Protein AF-A0AAV6B6G3-F1 (afdb_monomer_lite)

Radius of gyration: 18.02 Å; chains: 1; bounding box: 59×43×43 Å

Sequence (149 aa):
QPLDTRGNRGFAPTPPRLLMELLADKDEHLRWWAVQLLGEDKFFLPQVLQRFAAMAREEQSSFVRLSIASVLQRVPVNARLTIAQGLVARAEDANDPNLPLMIWYAIEPAVPEQRTQALQLASQCKIPLVREFIARRLANARAPSQTVQ

Foldseek 3Di:
DDDPPPDPPDDDQDDLVVLLVQCPDPDLVSVLVSLQSQLPDLDHDPVNLVSLLVCLQVPPDPSSVLSSLQSLLSHDLVSSLSSLLRNQLDLVCQPPPRSLVSNQSSNLVNLLVPVVSLVVSLVNGNRVSSSVSSVVSSVPNPDPPPPDD

Secondary structure (DSSP, 8-state):
-----------PPPPHHHHHHHTT-SSHHHHHHHHHHHTTSS---HHHHHHHHHHHHH---HHHHHHHHHHHTTS-HHHHHHHHHHHHT-GGGGG-SSHHHHHHHHHTTHHHHTHHHHHHHHHH---HHHHHHHHHHHHHSPPPP----

pLDDT: mean 89.39, std 17.08, range [37.47, 98.69]

Structure (mmCIF, N/CA/C/O backbone):
data_AF-A0AAV6B6G3-F1
#
_entry.id   AF-A0AAV6B6G3-F1
#
loop_
_atom_site.group_PDB
_atom_site.id
_atom_site.type_symbol
_atom_site.label_atom_id
_atom_site.label_alt_id
_atom_site.label_comp_id
_atom_site.label_asym_id
_atom_site.label_entity_id
_atom_site.label_seq_id
_atom_site.pdbx_PDB_ins_code
_atom_site.Cartn_x
_atom_site.Cartn_y
_atom_site.Cartn_z
_atom_site.occupancy
_atom_site.B_iso_or_equiv
_atom_site.auth_seq_id
_atom_site.auth_comp_id
_atom_site.auth_asym_id
_atom_site.auth_atom_id
_atom_site.pdbx_PDB_model_num
ATOM 1 N N . GLN A 1 1 ? 42.666 4.469 16.560 1.00 42.25 1 GLN A N 1
ATOM 2 C CA . GLN A 1 1 ? 41.933 4.853 15.335 1.00 42.25 1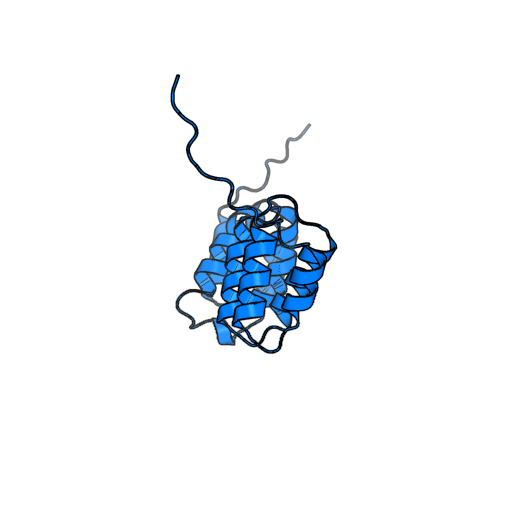 GLN A CA 1
ATOM 3 C C . GLN A 1 1 ? 41.313 3.592 14.760 1.00 42.25 1 GLN A C 1
ATOM 5 O O . GLN A 1 1 ? 42.079 2.688 14.449 1.00 42.25 1 GLN A O 1
ATOM 10 N N . PRO A 1 2 ? 39.981 3.454 14.686 1.00 45.88 2 PRO A N 1
ATOM 11 C CA . PRO A 1 2 ? 39.388 2.338 13.971 1.00 45.88 2 PRO A CA 1
ATOM 12 C C . PRO A 1 2 ? 39.392 2.640 12.471 1.00 45.88 2 PRO A C 1
ATOM 14 O O . PRO A 1 2 ? 39.073 3.746 12.041 1.00 45.88 2 PRO A O 1
ATOM 17 N N . LEU A 1 3 ? 39.807 1.637 11.709 1.00 40.12 3 LEU A N 1
ATOM 18 C CA . LEU A 1 3 ? 39.861 1.612 10.257 1.00 40.12 3 LEU A CA 1
ATOM 19 C C . LEU A 1 3 ? 38.433 1.600 9.691 1.00 40.12 3 LEU A C 1
ATOM 21 O O . LEU A 1 3 ? 37.683 0.655 9.934 1.00 40.12 3 LEU A O 1
ATOM 25 N N . ASP A 1 4 ? 38.072 2.633 8.930 1.00 46.66 4 ASP A N 1
ATOM 26 C CA . ASP A 1 4 ? 36.931 2.586 8.017 1.00 46.66 4 ASP A CA 1
ATOM 27 C C . ASP A 1 4 ? 37.331 1.760 6.786 1.00 46.66 4 ASP A C 1
ATOM 29 O O . ASP A 1 4 ? 38.035 2.221 5.889 1.00 46.66 4 ASP A O 1
ATOM 33 N N . THR A 1 5 ? 36.949 0.485 6.801 1.00 53.53 5 THR A N 1
ATOM 34 C CA . THR A 1 5 ? 37.155 -0.477 5.711 1.00 53.53 5 THR A CA 1
ATOM 35 C C . THR A 1 5 ? 35.830 -0.996 5.168 1.00 53.53 5 THR A C 1
ATOM 37 O O . THR A 1 5 ? 35.689 -2.182 4.867 1.00 53.53 5 THR A O 1
ATOM 40 N N . ARG A 1 6 ? 34.842 -0.120 4.959 1.00 44.41 6 ARG A N 1
ATOM 41 C CA . ARG A 1 6 ? 33.770 -0.438 4.006 1.00 44.41 6 ARG A CA 1
ATOM 42 C C . ARG A 1 6 ? 34.011 0.309 2.714 1.00 44.41 6 ARG A C 1
ATOM 44 O O . ARG A 1 6 ? 33.526 1.410 2.497 1.00 44.41 6 ARG A O 1
ATOM 51 N N . GLY A 1 7 ? 34.784 -0.356 1.856 1.00 39.97 7 GLY A N 1
ATOM 52 C CA . GLY A 1 7 ? 35.016 0.030 0.476 1.00 39.97 7 GLY A CA 1
ATOM 53 C C . GLY A 1 7 ? 33.721 0.471 -0.193 1.00 39.97 7 GLY A C 1
ATOM 54 O O . GLY A 1 7 ? 32.834 -0.338 -0.473 1.00 39.97 7 GLY A O 1
ATOM 55 N N . ASN A 1 8 ? 33.656 1.771 -0.452 1.00 45.84 8 ASN A N 1
ATOM 56 C CA . ASN A 1 8 ? 32.735 2.399 -1.372 1.00 45.84 8 ASN A CA 1
ATOM 57 C C . ASN A 1 8 ? 33.011 1.829 -2.773 1.00 45.84 8 ASN A C 1
ATOM 59 O O . ASN A 1 8 ? 33.793 2.378 -3.548 1.00 45.84 8 ASN A O 1
ATOM 63 N N . ARG A 1 9 ? 32.442 0.657 -3.078 1.00 48.41 9 ARG A N 1
ATOM 64 C CA . ARG A 1 9 ? 32.361 0.164 -4.453 1.00 48.41 9 ARG A CA 1
ATOM 65 C C . ARG A 1 9 ? 31.408 1.109 -5.170 1.00 48.41 9 ARG A C 1
ATOM 67 O O . ARG A 1 9 ? 30.217 1.089 -4.883 1.00 48.41 9 ARG A O 1
ATOM 74 N N . GLY A 1 10 ? 31.970 1.957 -6.030 1.00 42.25 10 GLY A N 1
ATOM 75 C CA . GLY A 1 10 ? 31.299 3.047 -6.734 1.00 42.25 10 GLY A CA 1
ATOM 76 C C . GLY A 1 10 ? 30.108 2.606 -7.578 1.00 42.25 10 GLY A C 1
ATOM 77 O O . GLY A 1 10 ? 30.206 2.493 -8.796 1.00 42.25 10 GLY A O 1
ATOM 78 N N . PHE A 1 11 ? 28.967 2.410 -6.929 1.00 56.19 11 PHE A N 1
ATOM 79 C CA . PHE A 1 11 ? 27.671 2.431 -7.573 1.00 56.19 11 PHE A CA 1
ATOM 80 C C . PHE A 1 11 ? 27.134 3.851 -7.424 1.00 56.19 11 PHE A C 1
ATOM 82 O O . PHE A 1 11 ? 26.805 4.288 -6.321 1.00 56.19 11 PHE A O 1
ATOM 89 N N . ALA A 1 12 ? 27.111 4.606 -8.522 1.00 62.41 12 ALA A N 1
ATOM 90 C CA . ALA A 1 12 ? 26.390 5.870 -8.529 1.00 62.41 12 ALA A CA 1
ATOM 91 C C . ALA A 1 12 ? 24.921 5.587 -8.161 1.00 62.41 12 ALA A C 1
ATOM 93 O O . ALA A 1 12 ? 24.372 4.594 -8.650 1.00 62.41 12 ALA A O 1
ATOM 94 N N . PRO A 1 13 ? 24.278 6.415 -7.316 1.00 71.62 13 PRO A N 1
ATOM 95 C CA . PRO A 1 13 ? 22.868 6.229 -6.999 1.00 71.62 13 PRO A CA 1
ATOM 96 C C . PRO A 1 13 ? 22.062 6.186 -8.299 1.00 71.62 13 PRO A C 1
ATOM 98 O O . PRO A 1 13 ? 22.281 7.000 -9.202 1.00 71.62 13 PRO A O 1
ATOM 101 N N . THR A 1 14 ? 21.157 5.212 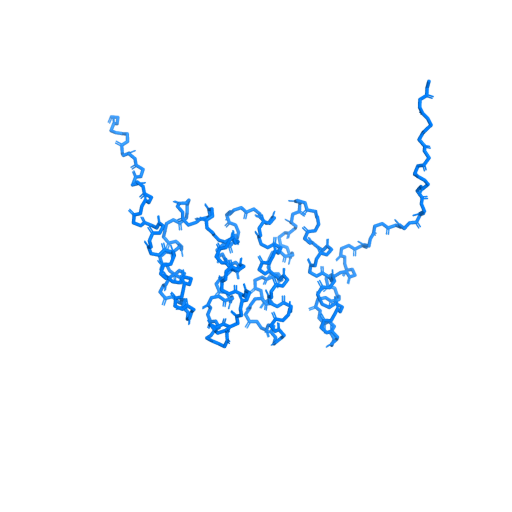-8.420 1.00 77.00 14 THR A N 1
ATOM 102 C CA . THR A 1 14 ? 20.336 5.071 -9.624 1.00 77.00 14 THR A CA 1
ATOM 103 C C . THR A 1 14 ? 19.529 6.354 -9.823 1.00 77.00 14 THR A C 1
ATOM 105 O O . THR A 1 14 ? 18.826 6.779 -8.904 1.00 77.00 14 THR A O 1
ATOM 108 N N . PRO A 1 15 ? 19.622 7.014 -10.990 1.00 83.56 15 PRO A N 1
ATOM 109 C CA . PRO A 1 15 ? 18.988 8.308 -11.167 1.00 83.56 15 PRO A CA 1
ATOM 110 C C . PRO A 1 15 ? 17.458 8.150 -11.108 1.00 83.56 15 PRO A C 1
ATOM 112 O O . PRO A 1 15 ? 16.924 7.270 -11.791 1.00 83.56 15 PRO A O 1
ATOM 115 N N . PRO A 1 16 ? 16.726 9.021 -10.383 1.00 84.19 16 PRO A N 1
ATOM 116 C CA . PRO A 1 16 ? 15.277 8.888 -10.206 1.00 84.19 16 PRO A CA 1
ATOM 117 C C . PRO A 1 16 ? 14.484 8.784 -11.515 1.00 84.19 16 PRO A C 1
ATOM 119 O O . PRO A 1 16 ? 13.465 8.103 -11.561 1.00 84.19 16 PRO A O 1
ATOM 122 N N . ARG A 1 17 ? 14.968 9.408 -12.601 1.00 90.25 17 ARG A N 1
ATOM 123 C CA . ARG A 1 17 ? 14.351 9.310 -13.937 1.00 90.25 17 ARG A CA 1
ATOM 124 C C . ARG A 1 17 ? 14.285 7.870 -14.459 1.00 90.25 17 ARG A C 1
ATOM 126 O O . ARG A 1 17 ? 13.248 7.462 -14.958 1.00 90.25 17 ARG A O 1
ATOM 133 N N . LEU A 1 18 ? 15.359 7.095 -14.277 1.00 92.81 18 LEU A N 1
ATOM 134 C CA . LEU A 1 18 ? 15.434 5.717 -14.759 1.00 92.81 18 LEU A CA 1
ATOM 135 C C . LEU A 1 18 ? 14.480 4.829 -13.961 1.00 92.81 18 LEU A C 1
ATOM 137 O O . LEU A 1 18 ? 13.775 4.008 -14.529 1.00 92.81 18 LEU A O 1
ATOM 141 N N . LEU A 1 19 ? 14.410 5.029 -12.643 1.00 94.38 19 LEU A N 1
ATOM 142 C CA . LEU A 1 19 ? 13.459 4.299 -11.807 1.00 94.38 19 LEU A CA 1
ATOM 143 C C . LEU A 1 19 ? 12.013 4.604 -12.216 1.00 94.38 19 LEU A C 1
ATOM 145 O O . LEU A 1 19 ? 11.203 3.691 -12.308 1.00 94.38 19 LEU A O 1
ATOM 149 N N . MET A 1 20 ? 11.697 5.866 -12.524 1.00 95.19 20 MET A N 1
ATOM 150 C CA . MET A 1 20 ? 10.369 6.249 -13.014 1.00 95.19 20 MET A CA 1
ATOM 151 C C . MET A 1 20 ? 10.017 5.589 -14.356 1.00 95.19 20 MET A C 1
ATOM 153 O O . MET A 1 20 ? 8.866 5.199 -14.539 1.00 95.19 20 MET A O 1
ATOM 157 N N . GLU A 1 21 ? 10.982 5.427 -15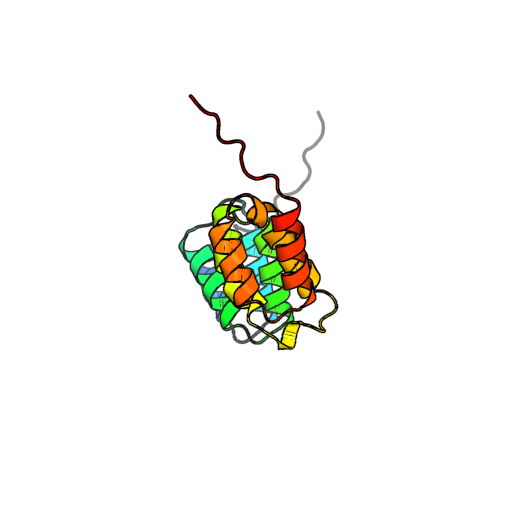.265 1.00 95.69 21 GLU A N 1
ATOM 158 C CA . GLU A 1 21 ? 10.803 4.674 -16.517 1.00 95.69 21 GLU A CA 1
ATOM 159 C C . GLU A 1 21 ? 10.550 3.181 -16.242 1.00 95.69 21 GLU A C 1
ATOM 161 O O . GLU A 1 21 ? 9.612 2.598 -16.788 1.00 95.69 21 GLU A O 1
ATOM 166 N N . LEU A 1 22 ? 11.315 2.579 -15.324 1.00 97.06 22 LEU A N 1
ATOM 167 C CA . LEU A 1 22 ? 11.179 1.167 -14.947 1.00 97.06 22 LEU A CA 1
ATOM 168 C C . LEU A 1 22 ? 9.831 0.835 -14.291 1.00 97.06 22 LEU A C 1
ATOM 170 O O . LEU A 1 22 ? 9.394 -0.309 -14.362 1.00 97.06 22 LEU A O 1
ATOM 174 N N . LEU A 1 23 ? 9.116 1.812 -13.718 1.00 96.88 23 LEU A N 1
ATOM 175 C CA . LEU A 1 23 ? 7.742 1.618 -13.224 1.00 96.88 23 LEU A CA 1
ATOM 176 C C . LEU A 1 23 ? 6.722 1.304 -14.335 1.00 96.88 23 LEU A C 1
ATOM 178 O O . LEU A 1 23 ? 5.555 1.051 -14.028 1.00 96.88 23 LEU A O 1
ATOM 182 N N . ALA A 1 24 ? 7.105 1.381 -15.609 1.00 96.25 24 ALA A N 1
ATOM 183 C CA . ALA A 1 24 ? 6.279 1.007 -16.755 1.00 96.25 24 ALA A CA 1
ATOM 184 C C . ALA A 1 24 ? 6.835 -0.205 -17.524 1.00 96.25 24 ALA A C 1
ATOM 186 O O . ALA A 1 24 ? 6.314 -0.534 -18.589 1.00 96.25 24 ALA A O 1
ATOM 187 N N . ASP A 1 25 ? 7.877 -0.867 -17.007 1.00 98.00 25 ASP A N 1
ATOM 188 C CA . ASP A 1 25 ? 8.458 -2.035 -17.666 1.00 98.00 25 ASP A CA 1
ATOM 189 C C . ASP A 1 25 ? 7.451 -3.193 -17.736 1.00 98.00 25 ASP A C 1
ATOM 191 O O . ASP A 1 25 ? 6.562 -3.316 -16.891 1.00 98.00 25 ASP A O 1
ATOM 195 N N . LYS A 1 26 ? 7.592 -4.066 -18.735 1.00 97.31 26 LYS A N 1
ATOM 196 C CA . LYS A 1 26 ? 6.788 -5.288 -18.867 1.00 97.31 26 LYS A CA 1
ATOM 197 C C . LYS A 1 26 ? 7.079 -6.289 -17.745 1.00 97.31 26 LYS A C 1
ATOM 199 O O . LYS A 1 26 ? 6.169 -6.999 -17.318 1.00 97.31 26 LYS A O 1
ATOM 204 N N . ASP A 1 27 ? 8.314 -6.325 -17.254 1.00 97.94 27 ASP A N 1
ATOM 205 C CA . ASP A 1 27 ? 8.753 -7.222 -16.193 1.00 97.94 27 ASP A CA 1
ATOM 206 C C . ASP A 1 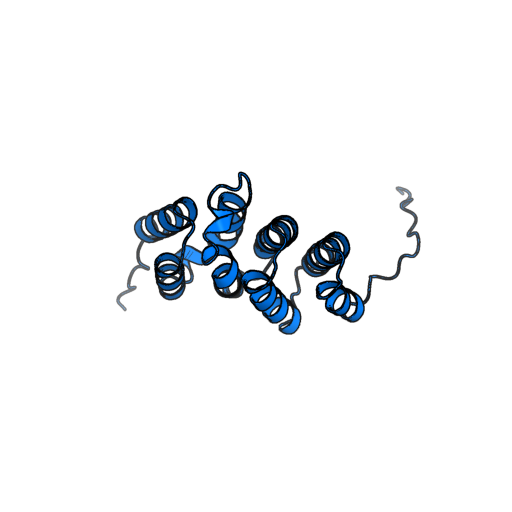27 ? 8.321 -6.682 -14.823 1.00 97.94 27 ASP A C 1
ATOM 208 O O . ASP A 1 27 ? 8.686 -5.579 -14.404 1.00 97.94 27 ASP A O 1
ATOM 212 N N . GLU A 1 28 ? 7.524 -7.472 -14.105 1.00 98.25 28 GLU A N 1
ATOM 213 C CA . GLU A 1 28 ? 7.043 -7.110 -12.774 1.00 98.25 28 GLU A CA 1
ATOM 214 C C . GLU A 1 28 ? 8.168 -6.980 -11.741 1.00 98.25 28 GLU A C 1
ATOM 216 O O . GLU A 1 28 ? 8.044 -6.183 -10.813 1.00 98.25 28 GLU A O 1
ATOM 221 N N . HIS A 1 29 ? 9.289 -7.687 -11.908 1.00 98.00 29 HIS A N 1
ATOM 222 C CA . HIS A 1 29 ? 10.435 -7.583 -11.010 1.00 98.00 29 HIS A CA 1
ATOM 223 C C . HIS A 1 29 ? 11.166 -6.251 -11.180 1.00 98.00 29 HIS A C 1
ATOM 225 O O . HIS A 1 29 ? 11.617 -5.672 -10.189 1.00 98.00 29 HIS A O 1
ATOM 231 N N . LEU A 1 30 ? 11.243 -5.729 -12.409 1.00 97.62 30 LEU A N 1
ATOM 232 C CA . LEU A 1 30 ? 11.802 -4.401 -12.668 1.00 97.62 30 LEU A CA 1
ATOM 233 C C . LEU A 1 30 ? 10.909 -3.309 -12.076 1.00 97.62 30 LEU A C 1
ATOM 235 O O . LEU A 1 30 ? 11.414 -2.420 -11.384 1.00 97.62 30 LEU A O 1
ATOM 239 N N . ARG A 1 31 ? 9.583 -3.427 -12.241 1.00 98.12 31 ARG A N 1
ATOM 240 C CA . ARG A 1 31 ? 8.625 -2.530 -11.573 1.00 98.12 31 ARG A CA 1
ATOM 241 C C . ARG A 1 31 ? 8.746 -2.618 -10.051 1.00 98.12 31 ARG A C 1
ATOM 243 O O . ARG A 1 31 ? 8.784 -1.589 -9.380 1.00 98.12 31 ARG A O 1
ATOM 250 N N . TRP A 1 32 ? 8.858 -3.825 -9.498 1.00 98.00 32 TRP A N 1
ATOM 251 C CA . TRP A 1 32 ? 9.021 -4.051 -8.062 1.00 98.00 32 TRP A CA 1
ATOM 252 C C . TRP A 1 32 ? 10.284 -3.383 -7.508 1.00 98.00 32 TRP A C 1
ATOM 254 O O . TRP A 1 32 ? 10.201 -2.661 -6.513 1.00 98.00 32 TRP A O 1
ATOM 264 N N . TRP A 1 33 ? 11.434 -3.570 -8.165 1.00 96.69 33 TRP A N 1
ATOM 265 C CA . TRP A 1 33 ? 12.694 -2.943 -7.758 1.00 96.69 33 TRP A CA 1
ATOM 266 C C . TRP A 1 33 ? 12.622 -1.425 -7.849 1.00 96.69 33 TRP A C 1
ATOM 268 O O . TRP A 1 33 ? 13.064 -0.738 -6.931 1.00 96.69 33 TRP A O 1
ATOM 278 N N . ALA A 1 34 ? 12.014 -0.897 -8.912 1.00 96.62 34 ALA A N 1
ATOM 279 C CA . ALA A 1 34 ? 11.808 0.534 -9.056 1.00 96.62 34 ALA A CA 1
ATOM 280 C C . ALA A 1 34 ? 10.953 1.109 -7.917 1.00 96.62 34 ALA A C 1
ATOM 282 O O . ALA A 1 34 ? 11.324 2.133 -7.346 1.00 96.62 34 ALA A O 1
ATOM 283 N N . VAL A 1 35 ? 9.864 0.430 -7.527 1.00 97.00 35 VAL A N 1
ATOM 284 C CA . VAL A 1 35 ? 9.045 0.821 -6.365 1.00 97.00 35 VAL A CA 1
ATOM 285 C C . VAL A 1 35 ? 9.876 0.820 -5.081 1.00 97.00 35 VAL A C 1
ATOM 287 O O . VAL A 1 35 ? 9.828 1.798 -4.336 1.00 97.00 35 VAL A O 1
ATOM 290 N N . GLN A 1 36 ? 10.652 -0.239 -4.822 1.00 95.50 36 GLN A N 1
ATOM 291 C CA . GLN A 1 36 ? 11.460 -0.328 -3.602 1.00 95.50 36 GLN A CA 1
ATOM 292 C C . GLN A 1 36 ? 12.514 0.774 -3.529 1.00 95.50 36 GLN A C 1
ATOM 294 O O . GLN A 1 36 ? 12.548 1.485 -2.528 1.00 95.50 36 GLN A O 1
ATOM 299 N N . LEU A 1 37 ? 13.299 0.958 -4.595 1.00 94.19 37 LEU A N 1
ATOM 300 C CA . LEU A 1 37 ? 14.377 1.948 -4.664 1.00 94.19 37 LEU A CA 1
ATOM 301 C C . LEU A 1 37 ? 13.842 3.383 -4.573 1.00 94.19 37 LEU A C 1
ATOM 303 O O . LEU A 1 37 ? 14.398 4.201 -3.847 1.00 94.19 37 LEU A O 1
ATOM 307 N N . LEU A 1 38 ? 12.716 3.690 -5.229 1.00 93.69 38 LEU A N 1
ATOM 308 C CA . LEU A 1 38 ? 12.046 4.990 -5.072 1.00 93.69 38 LEU A CA 1
ATOM 309 C C . LEU A 1 38 ? 11.496 5.209 -3.658 1.00 93.69 38 LEU A C 1
ATOM 311 O O . LEU A 1 38 ? 11.263 6.348 -3.265 1.00 93.69 38 LEU A O 1
ATOM 315 N N . GLY A 1 39 ? 11.263 4.132 -2.912 1.00 91.56 39 GLY A N 1
ATOM 316 C CA . GLY A 1 39 ? 10.815 4.175 -1.529 1.00 91.56 39 GLY A CA 1
ATOM 317 C C . GLY A 1 39 ? 11.930 4.173 -0.484 1.00 91.56 39 GLY A C 1
ATOM 318 O O . GLY A 1 39 ? 11.605 4.269 0.700 1.00 91.56 39 GLY A O 1
ATOM 319 N N . GLU A 1 40 ? 13.199 3.977 -0.855 1.00 88.25 40 GLU A N 1
ATOM 320 C CA . GLU A 1 40 ? 14.317 3.955 0.104 1.00 88.25 40 GLU A CA 1
ATOM 321 C C . GLU A 1 40 ? 14.585 5.337 0.704 1.00 88.25 40 GLU A C 1
ATOM 323 O O . GLU A 1 40 ? 14.953 5.446 1.876 1.00 88.25 40 GLU A O 1
ATOM 328 N N . ASP A 1 41 ? 14.351 6.392 -0.075 1.00 75.75 41 ASP A N 1
ATOM 329 C CA . ASP A 1 41 ? 14.469 7.762 0.402 1.00 75.75 41 ASP A CA 1
ATOM 330 C C . ASP A 1 41 ? 13.230 8.167 1.224 1.00 75.75 41 ASP A C 1
ATOM 332 O O . ASP A 1 41 ? 12.098 7.768 0.948 1.00 75.75 41 ASP A O 1
ATOM 336 N N . LYS A 1 42 ? 13.435 8.995 2.253 1.00 71.12 42 LYS A N 1
ATOM 337 C CA . LYS A 1 42 ? 12.336 9.637 2.994 1.00 71.12 42 LYS A CA 1
ATOM 338 C C . LYS A 1 42 ? 11.805 10.867 2.257 1.00 71.12 42 LYS A C 1
ATOM 340 O O . LYS A 1 42 ? 10.746 11.383 2.619 1.00 71.12 42 LYS A O 1
ATOM 345 N N . PHE A 1 43 ? 12.524 11.345 1.242 1.00 80.81 43 PHE A N 1
ATOM 346 C CA . PHE A 1 43 ? 12.108 12.467 0.419 1.00 80.81 43 PHE A CA 1
ATOM 347 C C . PHE A 1 43 ? 11.368 12.001 -0.840 1.00 80.81 43 PHE A C 1
ATOM 349 O O . PHE A 1 43 ? 11.964 11.614 -1.843 1.00 80.81 43 PHE A O 1
ATOM 356 N N . PHE A 1 44 ? 10.037 12.080 -0.803 1.00 88.38 44 PHE A N 1
ATOM 357 C CA . PHE A 1 44 ? 9.195 11.718 -1.941 1.00 88.38 44 PHE A CA 1
ATOM 358 C C . PHE A 1 44 ? 8.863 12.939 -2.795 1.00 88.38 44 PHE A C 1
ATOM 360 O O . PHE A 1 44 ? 8.138 13.840 -2.369 1.00 88.38 44 PHE A O 1
ATOM 367 N N . LEU A 1 45 ? 9.336 12.933 -4.041 1.00 91.19 45 LEU A N 1
ATOM 368 C CA . LEU A 1 45 ? 8.918 13.918 -5.035 1.00 91.19 45 LEU A CA 1
ATOM 369 C C . LEU A 1 45 ? 7.417 13.755 -5.351 1.00 91.19 45 LEU A C 1
ATOM 371 O O . LEU A 1 45 ? 6.949 12.619 -5.478 1.00 91.19 45 LEU A O 1
ATOM 375 N N . PRO A 1 46 ? 6.662 14.849 -5.582 1.00 93.19 46 PRO A N 1
ATOM 376 C CA . PRO A 1 46 ? 5.231 14.774 -5.896 1.00 93.19 46 PRO A CA 1
ATOM 377 C C . PRO A 1 46 ? 4.897 13.831 -7.061 1.00 93.19 46 PRO A C 1
ATOM 379 O O . PRO A 1 46 ? 3.917 13.092 -7.003 1.00 93.19 46 PRO A O 1
ATOM 382 N N . GLN A 1 47 ? 5.751 13.796 -8.086 1.00 94.12 47 GLN A N 1
ATOM 383 C CA . GLN A 1 47 ? 5.606 12.908 -9.244 1.00 94.12 47 GLN A CA 1
ATOM 384 C C . GLN A 1 47 ? 5.680 11.413 -8.884 1.00 94.12 47 GLN A C 1
ATOM 386 O O . GLN A 1 47 ? 4.982 10.602 -9.487 1.00 94.12 47 GLN A O 1
ATOM 391 N N . VAL A 1 48 ? 6.479 11.041 -7.875 1.00 94.75 48 VAL A N 1
ATOM 392 C CA . VAL A 1 48 ? 6.592 9.652 -7.399 1.00 94.75 48 VAL A CA 1
ATOM 393 C C . VAL A 1 48 ? 5.305 9.254 -6.680 1.00 94.75 48 VAL A C 1
ATOM 395 O O . VAL A 1 48 ? 4.742 8.199 -6.961 1.00 94.75 48 VAL A O 1
ATOM 398 N N . LEU A 1 49 ? 4.780 10.132 -5.819 1.00 96.00 49 LEU A N 1
ATOM 399 C CA . LEU A 1 49 ? 3.516 9.898 -5.111 1.00 96.00 49 LEU A CA 1
ATOM 400 C C . LEU A 1 49 ? 2.339 9.752 -6.083 1.00 96.00 49 LEU A C 1
ATOM 402 O O . LEU A 1 49 ? 1.532 8.833 -5.946 1.00 96.00 49 LEU A O 1
ATOM 406 N N . GLN A 1 50 ? 2.265 10.622 -7.095 1.00 96.56 50 GLN A N 1
ATOM 407 C CA . GLN A 1 50 ? 1.260 10.533 -8.158 1.00 96.56 50 GLN A CA 1
ATOM 408 C C . GLN A 1 50 ? 1.377 9.219 -8.932 1.00 96.56 50 GLN A C 1
ATOM 410 O O . GLN A 1 50 ? 0.367 8.564 -9.201 1.00 96.56 50 GLN A O 1
ATOM 415 N N . ARG A 1 51 ? 2.605 8.794 -9.252 1.00 97.19 51 ARG A N 1
ATOM 416 C CA . ARG A 1 51 ? 2.832 7.534 -9.958 1.00 97.19 51 ARG A CA 1
ATOM 417 C C . ARG A 1 51 ? 2.437 6.324 -9.114 1.00 97.19 51 ARG A C 1
ATOM 419 O O . ARG A 1 51 ? 1.762 5.444 -9.639 1.00 97.19 51 ARG A O 1
ATOM 426 N N . PHE A 1 52 ? 2.757 6.298 -7.821 1.00 97.62 52 PHE A N 1
ATOM 427 C CA . PHE A 1 52 ? 2.297 5.236 -6.921 1.00 97.62 52 PHE A CA 1
ATOM 428 C C . PHE A 1 52 ? 0.771 5.202 -6.787 1.00 97.62 52 PHE A C 1
ATOM 430 O O . PHE A 1 52 ? 0.194 4.117 -6.807 1.00 97.62 52 PHE A O 1
ATOM 437 N N . ALA A 1 53 ? 0.096 6.355 -6.727 1.00 97.94 53 ALA A N 1
ATOM 438 C CA . ALA A 1 53 ? -1.370 6.416 -6.722 1.00 97.94 53 ALA A CA 1
ATOM 439 C C . ALA A 1 53 ? -1.998 5.877 -8.022 1.00 97.94 53 ALA A C 1
ATOM 441 O O . ALA A 1 53 ? -3.055 5.242 -7.991 1.00 97.94 53 ALA A O 1
ATOM 442 N N . ALA A 1 54 ? -1.360 6.101 -9.175 1.00 98.12 54 ALA A N 1
ATOM 443 C CA . ALA A 1 54 ? -1.780 5.493 -10.435 1.00 98.12 54 ALA A CA 1
ATOM 444 C C . ALA A 1 54 ? -1.558 3.973 -10.427 1.00 98.12 54 ALA A C 1
ATOM 446 O O . ALA A 1 54 ? -2.503 3.215 -10.638 1.00 98.12 54 ALA A O 1
ATOM 447 N N . MET A 1 55 ? -0.354 3.518 -10.069 1.00 98.19 55 MET A N 1
ATOM 448 C CA . MET A 1 55 ? -0.026 2.090 -10.027 1.00 98.19 55 MET A CA 1
ATOM 449 C C . MET A 1 55 ? -0.899 1.312 -9.041 1.00 98.19 55 MET A C 1
ATOM 451 O O . MET A 1 55 ? -1.360 0.229 -9.374 1.00 98.19 55 MET A O 1
ATOM 455 N N . ALA A 1 56 ? -1.222 1.871 -7.874 1.00 98.19 56 ALA A N 1
ATOM 456 C CA . ALA A 1 56 ? -2.147 1.254 -6.923 1.00 98.19 56 ALA A CA 1
ATOM 457 C C . ALA A 1 56 ? -3.506 0.878 -7.556 1.00 98.19 56 ALA A C 1
ATOM 459 O O . ALA A 1 56 ? -4.130 -0.103 -7.150 1.00 98.19 56 ALA A O 1
ATOM 460 N N . ARG A 1 57 ? -3.965 1.643 -8.557 1.00 97.38 57 ARG A N 1
ATOM 461 C CA . ARG A 1 57 ? -5.231 1.420 -9.278 1.00 97.38 57 ARG A CA 1
ATOM 462 C C . ARG A 1 57 ? -5.085 0.528 -10.508 1.00 97.38 57 ARG A C 1
ATOM 464 O O . ARG A 1 57 ? -6.041 -0.145 -10.878 1.00 97.38 57 ARG A O 1
ATOM 471 N N . GLU A 1 58 ? -3.927 0.526 -11.152 1.00 97.31 58 GLU A N 1
ATOM 472 C CA . GLU A 1 58 ? -3.749 -0.042 -12.497 1.00 97.31 58 GLU A CA 1
ATOM 473 C C . GLU A 1 58 ? -2.887 -1.311 -12.515 1.00 97.31 58 GLU A C 1
ATOM 475 O O . GLU A 1 58 ? -3.006 -2.118 -13.436 1.00 97.31 58 GLU A O 1
ATOM 480 N N . GLU A 1 59 ? -2.044 -1.516 -11.502 1.00 97.62 59 GLU A N 1
ATOM 481 C CA . GLU A 1 59 ? -1.084 -2.616 -11.456 1.00 97.62 59 GLU A CA 1
ATOM 482 C C . GLU A 1 59 ? -1.780 -3.976 -11.345 1.00 97.62 59 GLU A C 1
ATOM 484 O O . GLU A 1 59 ? -2.599 -4.219 -10.452 1.00 97.62 59 GLU A O 1
ATOM 489 N N . GLN A 1 60 ? -1.410 -4.878 -12.252 1.00 97.31 60 GLN A N 1
ATOM 490 C CA . GLN A 1 60 ? -2.005 -6.206 -12.383 1.00 97.31 60 GLN A CA 1
ATOM 491 C C . GLN A 1 60 ? -1.332 -7.221 -11.457 1.00 97.31 60 GLN A C 1
ATOM 493 O O . GLN A 1 60 ? -2.001 -8.107 -10.927 1.00 97.31 60 GLN A O 1
ATOM 498 N N . SER A 1 61 ? -0.034 -7.057 -11.198 1.00 98.12 61 SER A N 1
ATOM 499 C CA . SER A 1 61 ? 0.725 -7.939 -10.316 1.00 98.12 61 SER A CA 1
ATOM 500 C C . SER A 1 61 ? 0.412 -7.669 -8.843 1.00 98.12 61 SER A C 1
ATOM 502 O O . SER A 1 61 ? 0.699 -6.586 -8.324 1.00 98.12 61 SER A O 1
ATOM 504 N N . SER A 1 62 ? -0.119 -8.671 -8.132 1.00 97.69 62 SER A N 1
ATOM 505 C CA . SER A 1 62 ? -0.301 -8.605 -6.672 1.00 97.69 62 SER A CA 1
ATOM 506 C C . SER A 1 62 ? 1.030 -8.399 -5.944 1.00 97.69 62 SER A C 1
ATOM 508 O O . SER A 1 62 ? 1.084 -7.696 -4.935 1.00 97.69 62 SER A O 1
ATOM 510 N N . PHE A 1 63 ? 2.125 -8.923 -6.498 1.00 97.88 63 PHE A N 1
ATOM 511 C CA . PHE A 1 63 ? 3.474 -8.760 -5.968 1.00 97.88 63 PHE A CA 1
ATOM 512 C C . PHE A 1 63 ? 3.947 -7.298 -6.013 1.00 97.88 63 PHE A C 1
ATOM 514 O O . PHE A 1 63 ? 4.487 -6.784 -5.029 1.00 97.88 63 PHE A O 1
ATOM 521 N N . VAL A 1 64 ? 3.686 -6.589 -7.114 1.00 98.31 64 VAL A N 1
ATOM 522 C CA . VAL A 1 64 ? 3.993 -5.151 -7.219 1.00 98.31 64 VAL A CA 1
ATOM 523 C C . VAL A 1 64 ? 3.016 -4.316 -6.381 1.00 98.31 64 VAL A C 1
ATOM 525 O O . VAL A 1 64 ? 3.423 -3.358 -5.730 1.00 98.31 64 VAL A O 1
ATOM 528 N N . ARG A 1 65 ? 1.735 -4.694 -6.284 1.00 98.56 65 ARG A N 1
ATOM 529 C CA . ARG A 1 65 ? 0.807 -4.031 -5.344 1.00 98.56 65 ARG A CA 1
ATOM 530 C C . ARG A 1 65 ? 1.275 -4.150 -3.894 1.00 98.56 65 ARG A C 1
ATOM 532 O O . ARG A 1 65 ? 1.206 -3.175 -3.142 1.00 98.56 65 ARG A O 1
ATOM 539 N N . LEU A 1 66 ? 1.805 -5.312 -3.513 1.00 98.44 66 LEU A N 1
ATOM 540 C CA . LEU A 1 66 ? 2.346 -5.550 -2.178 1.00 98.44 66 LEU A CA 1
ATOM 541 C C . LEU A 1 66 ? 3.574 -4.673 -1.911 1.00 98.44 66 LEU A C 1
ATOM 543 O O . LEU A 1 66 ? 3.718 -4.145 -0.806 1.00 98.44 66 LEU A O 1
ATOM 547 N N . SER A 1 67 ? 4.432 -4.461 -2.914 1.00 98.06 67 SER A N 1
ATOM 548 C CA . SER A 1 67 ? 5.579 -3.559 -2.773 1.00 98.06 67 SER A CA 1
ATOM 549 C C . SER A 1 67 ? 5.154 -2.103 -2.605 1.00 98.06 67 SER A C 1
ATOM 551 O O . SER A 1 67 ? 5.694 -1.424 -1.732 1.00 98.06 67 SER A O 1
ATOM 553 N N . ILE A 1 68 ? 4.127 -1.648 -3.334 1.00 98.25 68 ILE A N 1
ATOM 554 C CA . ILE A 1 68 ? 3.539 -0.311 -3.152 1.00 98.25 68 ILE A CA 1
ATOM 555 C C . ILE A 1 68 ? 3.011 -0.165 -1.719 1.00 98.25 68 ILE A C 1
ATOM 557 O O . ILE A 1 68 ? 3.370 0.789 -1.027 1.00 98.25 68 ILE A O 1
ATOM 561 N N . ALA A 1 69 ? 2.224 -1.132 -1.233 1.00 98.31 69 ALA A N 1
ATOM 562 C CA . ALA A 1 69 ? 1.716 -1.127 0.141 1.00 98.31 69 ALA A CA 1
ATOM 563 C C . ALA A 1 69 ? 2.851 -1.083 1.182 1.00 98.31 69 ALA A C 1
ATOM 565 O O . ALA A 1 69 ? 2.769 -0.342 2.161 1.00 98.31 69 ALA A O 1
ATOM 566 N N . SER A 1 70 ? 3.942 -1.820 0.956 1.00 97.56 70 SER A N 1
ATOM 567 C CA . SER A 1 70 ? 5.115 -1.783 1.835 1.00 97.56 70 SER A CA 1
ATOM 568 C C . SER A 1 70 ? 5.796 -0.411 1.843 1.00 97.56 70 SER A C 1
ATOM 570 O O . SER A 1 70 ? 6.131 0.102 2.913 1.00 97.56 70 SER A O 1
ATOM 572 N N . VAL A 1 71 ? 5.974 0.215 0.677 1.00 97.00 71 VAL A N 1
ATOM 573 C CA . VAL A 1 71 ? 6.619 1.532 0.561 1.00 97.00 71 VAL A CA 1
ATOM 574 C C . VAL A 1 71 ? 5.772 2.639 1.190 1.00 97.00 71 VAL A C 1
ATOM 576 O O . VAL A 1 71 ? 6.328 3.571 1.772 1.00 97.00 71 VAL A O 1
ATOM 579 N N . LEU A 1 72 ? 4.439 2.531 1.176 1.00 96.31 72 LEU A N 1
ATOM 580 C CA . LEU A 1 72 ? 3.552 3.529 1.791 1.00 96.31 72 LEU A CA 1
ATOM 581 C C . LEU A 1 72 ? 3.818 3.751 3.286 1.00 96.31 72 LEU A C 1
ATOM 583 O O . LEU A 1 72 ? 3.554 4.841 3.788 1.00 96.31 72 LEU A O 1
ATOM 587 N N . GLN A 1 73 ? 4.382 2.774 3.998 1.00 94.62 73 GLN A N 1
ATOM 588 C CA . GLN A 1 73 ? 4.791 2.947 5.398 1.00 94.62 73 GLN A CA 1
ATOM 589 C C . GLN A 1 73 ? 5.908 3.988 5.583 1.00 94.62 73 GLN A C 1
ATOM 591 O O . GLN A 1 73 ? 6.077 4.515 6.683 1.00 94.62 73 GLN A O 1
ATOM 596 N N . ARG A 1 74 ? 6.657 4.303 4.521 1.00 94.50 74 ARG A N 1
ATOM 597 C CA . ARG A 1 74 ? 7.735 5.304 4.495 1.00 94.50 74 ARG A CA 1
ATOM 598 C C . ARG A 1 74 ? 7.285 6.644 3.903 1.00 94.50 74 ARG A C 1
ATOM 600 O O . ARG A 1 74 ? 7.914 7.663 4.169 1.00 94.50 74 ARG A O 1
ATOM 607 N N . VAL A 1 75 ? 6.171 6.661 3.170 1.00 94.94 75 VAL A N 1
ATOM 608 C CA . VAL A 1 75 ? 5.553 7.870 2.601 1.00 94.94 75 VAL A CA 1
ATOM 609 C C . VAL A 1 75 ? 5.017 8.793 3.717 1.00 94.94 75 VAL A C 1
ATOM 611 O O . VAL A 1 75 ? 4.532 8.287 4.743 1.00 94.94 75 VAL A O 1
ATOM 614 N N . PRO A 1 76 ? 5.057 10.134 3.543 1.00 94.69 76 PRO A N 1
ATOM 615 C CA . PRO A 1 76 ? 4.418 11.085 4.453 1.00 94.69 76 PRO A CA 1
ATOM 616 C C . PRO A 1 76 ? 2.963 10.723 4.767 1.00 94.69 76 PRO A C 1
ATOM 618 O O . PRO A 1 76 ? 2.191 10.372 3.874 1.00 94.69 76 PRO A O 1
ATOM 621 N N . VAL A 1 77 ? 2.580 10.806 6.045 1.00 95.44 77 VAL A N 1
ATOM 622 C CA . VAL A 1 77 ? 1.282 10.316 6.555 1.00 95.44 77 VAL A CA 1
ATOM 623 C C . VAL A 1 77 ? 0.092 10.925 5.799 1.00 95.44 77 VAL A C 1
ATOM 625 O O . VAL A 1 77 ? -0.853 10.214 5.453 1.00 95.44 77 VAL A O 1
ATOM 628 N N . ASN A 1 78 ? 0.178 12.208 5.441 1.00 94.56 78 ASN A N 1
ATOM 629 C CA . ASN A 1 78 ? -0.835 12.950 4.681 1.00 94.56 78 ASN A CA 1
ATOM 630 C C . ASN A 1 78 ? -1.048 12.471 3.231 1.00 94.56 78 ASN A C 1
ATOM 632 O O . ASN A 1 78 ? -2.047 12.828 2.616 1.00 94.56 78 ASN A O 1
ATOM 636 N N . ALA A 1 79 ? -0.135 11.678 2.665 1.00 96.00 79 ALA A N 1
ATOM 637 C CA . ALA A 1 79 ? -0.251 11.161 1.300 1.00 96.00 79 ALA A CA 1
ATOM 638 C C . ALA A 1 79 ? -0.707 9.692 1.242 1.00 96.00 79 ALA A C 1
ATOM 640 O O . ALA A 1 79 ? -1.113 9.207 0.182 1.00 96.00 79 ALA A O 1
ATOM 641 N N . ARG A 1 80 ? -0.663 8.966 2.369 1.00 97.56 80 ARG A N 1
ATOM 642 C CA . ARG A 1 80 ? -0.869 7.508 2.389 1.00 97.56 80 ARG A CA 1
ATOM 643 C C . ARG A 1 80 ? -2.269 7.095 1.965 1.00 97.56 80 ARG A C 1
ATOM 645 O O . ARG A 1 80 ? -2.402 6.183 1.152 1.00 97.56 80 ARG A O 1
ATOM 652 N N . LEU A 1 81 ? -3.304 7.764 2.484 1.00 98.19 81 LEU A N 1
ATOM 653 C CA . LEU A 1 81 ? -4.692 7.407 2.176 1.00 98.19 81 LEU A CA 1
ATOM 654 C C . LEU A 1 81 ? -5.003 7.610 0.692 1.00 98.19 81 LEU A C 1
ATOM 656 O O . LEU A 1 81 ? -5.662 6.765 0.096 1.00 98.19 81 LEU A O 1
ATOM 660 N N . THR A 1 82 ? -4.474 8.672 0.080 1.00 97.75 82 THR A N 1
ATOM 661 C CA . THR A 1 82 ? -4.643 8.958 -1.353 1.00 97.75 82 THR A CA 1
ATOM 662 C C . THR A 1 82 ? -4.088 7.840 -2.229 1.00 97.75 82 THR A C 1
ATOM 664 O O . THR A 1 82 ? -4.745 7.427 -3.179 1.00 97.75 82 THR A O 1
ATOM 667 N N . ILE A 1 83 ? -2.909 7.301 -1.908 1.00 98.00 83 ILE A N 1
ATOM 668 C CA . ILE A 1 83 ? -2.347 6.182 -2.677 1.00 98.00 83 ILE A CA 1
ATOM 669 C C . ILE A 1 83 ? -3.107 4.881 -2.373 1.00 98.00 83 ILE A C 1
ATOM 671 O O . ILE A 1 83 ? -3.439 4.120 -3.283 1.00 98.00 83 ILE A O 1
ATOM 675 N N . ALA A 1 84 ? -3.440 4.640 -1.103 1.00 98.38 84 ALA A N 1
ATOM 676 C CA . ALA A 1 84 ? -4.127 3.426 -0.676 1.00 98.38 84 ALA A CA 1
ATOM 677 C C . ALA A 1 84 ? -5.543 3.276 -1.256 1.00 98.38 84 ALA A C 1
ATOM 679 O O . ALA A 1 84 ? -6.017 2.145 -1.345 1.00 98.38 84 ALA A O 1
ATOM 680 N N . GLN A 1 85 ? -6.195 4.363 -1.698 1.00 98.06 85 GLN A N 1
ATOM 681 C CA . GLN A 1 85 ? -7.495 4.322 -2.389 1.00 98.06 85 GLN A CA 1
ATOM 682 C C . GLN A 1 85 ? -7.519 3.307 -3.535 1.00 98.06 85 GLN A C 1
ATOM 684 O O . GLN A 1 85 ? -8.489 2.563 -3.673 1.00 98.06 85 GLN A O 1
ATOM 689 N N . GLY A 1 86 ? -6.442 3.230 -4.324 1.00 97.88 86 GLY A N 1
ATOM 690 C CA . GLY A 1 86 ? -6.352 2.261 -5.414 1.00 97.88 86 GLY A CA 1
ATOM 691 C C . GLY A 1 86 ? -6.267 0.819 -4.928 1.00 97.88 86 GLY A C 1
ATOM 692 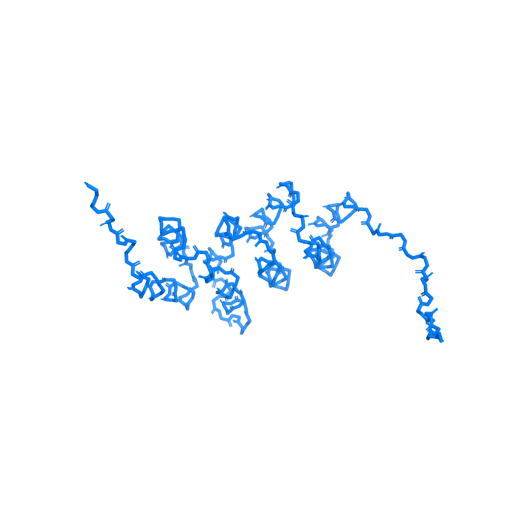O O . GLY A 1 86 ? -6.969 -0.038 -5.457 1.00 97.88 86 GLY A O 1
ATOM 693 N N . LEU A 1 87 ? -5.475 0.574 -3.882 1.00 98.50 87 LEU A N 1
ATOM 694 C CA . LEU A 1 87 ? -5.257 -0.762 -3.326 1.00 98.50 87 LEU A CA 1
ATOM 695 C C . LEU A 1 87 ? -6.526 -1.309 -2.664 1.00 98.50 87 LEU A C 1
ATOM 697 O O . LEU A 1 87 ? -6.940 -2.432 -2.933 1.00 98.50 87 LEU A O 1
ATOM 701 N N . VAL A 1 88 ? -7.199 -0.503 -1.834 1.00 98.38 88 VAL A N 1
ATOM 702 C CA . VAL A 1 88 ? -8.394 -0.962 -1.107 1.00 98.38 88 VAL A CA 1
ATOM 703 C C . VAL A 1 88 ? -9.591 -1.227 -2.018 1.00 98.38 88 VAL A C 1
ATOM 705 O O . VAL A 1 88 ? -10.507 -1.944 -1.620 1.00 98.38 88 VAL A O 1
ATOM 708 N N . ALA A 1 89 ? -9.614 -0.656 -3.225 1.00 98.12 89 ALA A N 1
ATOM 709 C CA . ALA A 1 89 ? -10.699 -0.826 -4.189 1.00 98.12 89 ALA A CA 1
ATOM 710 C C . ALA A 1 89 ? -10.627 -2.157 -4.967 1.00 98.12 89 ALA A C 1
ATOM 712 O O . ALA A 1 89 ? -11.526 -2.444 -5.772 1.00 98.12 89 ALA A O 1
ATOM 713 N N . ARG A 1 90 ? -9.588 -2.974 -4.739 1.00 97.81 90 ARG A N 1
ATOM 714 C CA . ARG A 1 90 ? -9.364 -4.256 -5.418 1.00 97.81 90 ARG A CA 1
ATOM 715 C C . ARG A 1 90 ? -9.887 -5.418 -4.582 1.00 97.81 90 ARG A C 1
ATOM 717 O O . ARG A 1 90 ? -9.294 -5.808 -3.585 1.00 97.81 90 ARG A O 1
ATOM 724 N N . ALA A 1 91 ? -11.016 -5.988 -4.999 1.00 97.94 91 ALA A N 1
ATOM 725 C CA . ALA A 1 91 ? -11.616 -7.127 -4.301 1.00 97.94 91 ALA A CA 1
ATOM 726 C C . ALA A 1 91 ? -10.777 -8.413 -4.431 1.00 97.94 91 ALA A C 1
ATOM 728 O O . ALA A 1 91 ? -10.829 -9.261 -3.546 1.00 97.94 91 ALA A O 1
ATOM 729 N N . GLU A 1 92 ? -9.993 -8.544 -5.509 1.00 97.81 92 GLU A N 1
ATOM 730 C CA . GLU A 1 92 ? -9.107 -9.693 -5.757 1.00 97.81 92 GLU A CA 1
ATOM 731 C C . GLU A 1 92 ? -8.039 -9.883 -4.668 1.00 97.81 92 GLU A C 1
ATOM 733 O O . GLU A 1 92 ? -7.624 -11.008 -4.409 1.00 97.81 92 GLU A O 1
ATOM 738 N N . ASP A 1 93 ? -7.671 -8.808 -3.966 1.00 98.19 93 ASP A N 1
ATOM 739 C CA . ASP A 1 93 ? -6.654 -8.830 -2.911 1.00 98.19 93 ASP A CA 1
ATOM 740 C C . ASP A 1 93 ? -7.216 -9.258 -1.546 1.00 98.19 93 ASP A C 1
ATOM 742 O O . ASP A 1 93 ? -6.467 -9.401 -0.583 1.00 98.19 93 ASP A O 1
ATOM 746 N N . ALA A 1 94 ? -8.532 -9.475 -1.429 1.00 97.88 94 ALA A N 1
ATOM 747 C CA . ALA A 1 94 ? -9.176 -9.742 -0.143 1.00 97.88 94 ALA A CA 1
ATOM 748 C C . ALA A 1 94 ? -8.732 -11.058 0.517 1.00 97.88 94 ALA A C 1
ATOM 750 O O . ALA A 1 94 ? -8.729 -11.140 1.744 1.00 97.88 94 ALA A O 1
ATOM 751 N N . ASN A 1 95 ? -8.360 -12.058 -0.289 1.00 96.75 95 ASN A N 1
ATOM 752 C CA . ASN A 1 95 ? -7.938 -13.384 0.175 1.00 96.75 95 ASN A CA 1
ATOM 753 C C . ASN A 1 95 ? -6.417 -13.595 0.098 1.00 96.75 95 ASN A C 1
ATOM 755 O O . ASN A 1 95 ? -5.942 -14.695 0.379 1.00 96.75 95 ASN A O 1
ATOM 759 N N . ASP A 1 96 ? -5.652 -12.576 -0.300 1.00 98.12 96 ASP A N 1
ATOM 760 C CA . ASP A 1 96 ? -4.193 -12.655 -0.278 1.00 98.12 96 ASP A CA 1
ATOM 761 C C . ASP A 1 96 ? -3.695 -12.666 1.183 1.00 98.12 96 ASP A C 1
ATOM 763 O O . ASP A 1 96 ? -4.201 -11.903 2.011 1.00 98.12 96 ASP A O 1
ATOM 767 N N . PRO A 1 97 ? -2.714 -13.513 1.539 1.00 96.81 97 PRO A N 1
ATOM 768 C CA . PRO A 1 97 ? -2.256 -13.637 2.923 1.00 96.81 97 PRO A CA 1
ATOM 769 C C . PRO A 1 97 ? -1.510 -12.398 3.449 1.00 96.81 97 PRO A C 1
ATOM 771 O O . PRO A 1 97 ? -1.398 -12.229 4.663 1.00 96.81 97 PRO A O 1
ATOM 774 N N . ASN A 1 98 ? -0.994 -11.533 2.570 1.00 97.88 98 ASN A N 1
ATOM 775 C CA . ASN A 1 98 ? -0.105 -10.428 2.927 1.00 97.88 98 ASN A CA 1
ATOM 776 C C . ASN A 1 98 ? -0.722 -9.051 2.653 1.00 97.88 98 ASN A C 1
ATOM 778 O O . ASN A 1 98 ? -0.604 -8.147 3.483 1.00 97.88 98 ASN A O 1
ATOM 782 N N . LEU A 1 99 ? -1.366 -8.870 1.499 1.00 98.44 99 LEU A N 1
ATOM 783 C CA . LEU A 1 99 ? -1.842 -7.574 1.011 1.00 98.44 99 LEU A CA 1
ATOM 784 C C . LEU A 1 99 ? -2.802 -6.866 1.976 1.00 98.44 99 LEU A C 1
ATOM 786 O O . LEU A 1 99 ? -2.522 -5.710 2.304 1.00 98.44 99 LEU A O 1
ATOM 790 N N . PRO A 1 100 ? -3.870 -7.502 2.500 1.00 98.69 100 PRO A N 1
ATOM 791 C CA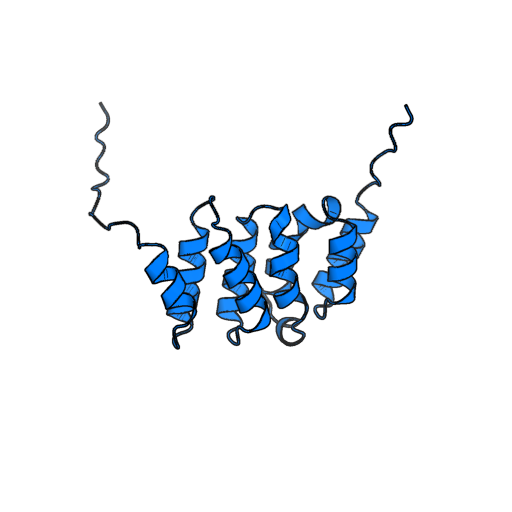 . PRO A 1 100 ? -4.780 -6.848 3.438 1.00 98.69 100 PRO A CA 1
ATOM 792 C C . PRO A 1 100 ? -4.057 -6.265 4.659 1.00 98.69 100 PRO A C 1
ATOM 794 O O . PRO A 1 100 ? -4.283 -5.113 5.032 1.00 98.69 100 PRO A O 1
ATOM 797 N N . LEU A 1 101 ? -3.142 -7.032 5.256 1.00 98.56 101 LEU A N 1
ATOM 798 C CA . LEU A 1 101 ? -2.388 -6.598 6.432 1.00 98.56 101 LEU A CA 1
ATOM 799 C C . LEU A 1 101 ? -1.355 -5.526 6.083 1.00 98.56 101 LEU A C 1
ATOM 801 O O . LEU A 1 101 ? -1.216 -4.550 6.815 1.00 98.56 101 LEU A O 1
ATOM 805 N N . MET A 1 102 ? -0.664 -5.663 4.951 1.00 98.62 102 MET A N 1
ATOM 806 C CA . MET A 1 102 ? 0.320 -4.676 4.512 1.00 98.62 102 MET A CA 1
ATOM 807 C C . MET A 1 102 ? -0.331 -3.318 4.225 1.00 98.62 102 MET A C 1
ATOM 809 O O . MET A 1 102 ? 0.180 -2.286 4.660 1.00 98.62 102 MET A O 1
ATOM 813 N N . ILE A 1 103 ? -1.486 -3.317 3.549 1.00 98.69 103 ILE A N 1
ATOM 814 C CA . ILE A 1 103 ? -2.286 -2.109 3.313 1.00 98.69 103 ILE A CA 1
ATOM 815 C C . ILE A 1 103 ? -2.690 -1.486 4.647 1.00 98.69 103 ILE A C 1
ATOM 817 O O . ILE A 1 103 ? -2.538 -0.279 4.823 1.00 98.69 103 ILE A O 1
ATOM 821 N N . TRP A 1 104 ? -3.167 -2.297 5.596 1.00 98.69 104 TRP A N 1
ATOM 822 C CA . TRP A 1 104 ? -3.540 -1.814 6.921 1.00 98.69 104 TRP A CA 1
ATOM 823 C C . TRP A 1 104 ? -2.379 -1.118 7.637 1.00 98.69 104 TRP A C 1
ATOM 825 O O . TRP A 1 104 ? -2.525 0.035 8.037 1.00 98.69 104 TRP A O 1
ATOM 835 N N . TYR A 1 105 ? -1.218 -1.767 7.751 1.00 98.38 105 TYR A N 1
ATOM 836 C CA . TYR A 1 105 ? -0.054 -1.178 8.421 1.00 98.38 105 TYR A CA 1
ATOM 837 C C . TYR A 1 105 ? 0.415 0.117 7.760 1.00 98.38 105 TYR A C 1
ATOM 839 O O . TYR A 1 105 ? 0.890 1.031 8.434 1.00 98.38 105 TYR A O 1
ATOM 847 N N . ALA A 1 106 ? 0.249 0.223 6.445 1.00 97.88 106 ALA A N 1
ATOM 848 C CA . ALA A 1 106 ? 0.560 1.437 5.718 1.00 97.88 106 ALA A CA 1
ATOM 849 C C . ALA A 1 106 ? -0.340 2.611 6.135 1.00 97.88 106 ALA A C 1
ATOM 851 O O . ALA A 1 106 ? 0.160 3.707 6.403 1.00 97.88 106 ALA A O 1
ATOM 852 N N . ILE A 1 107 ? -1.654 2.388 6.217 1.00 98.38 107 ILE A N 1
ATOM 853 C CA . ILE A 1 107 ? -2.635 3.461 6.423 1.00 98.38 107 ILE A CA 1
ATOM 854 C C . ILE A 1 107 ? -2.990 3.730 7.883 1.00 98.38 107 ILE A C 1
ATOM 856 O O . ILE A 1 107 ? -3.475 4.821 8.169 1.00 98.38 107 ILE A O 1
ATOM 860 N N . GLU A 1 108 ? -2.769 2.781 8.795 1.00 98.06 108 GLU A N 1
ATOM 861 C CA . GLU A 1 108 ? -3.212 2.869 10.194 1.00 98.06 108 GLU A CA 1
ATOM 862 C C . GLU A 1 108 ? -2.862 4.208 10.873 1.00 98.06 108 GLU A C 1
ATOM 864 O O . GLU A 1 108 ? -3.780 4.806 11.446 1.00 98.06 108 GLU A O 1
ATOM 869 N N . PRO A 1 109 ? -1.634 4.760 10.738 1.00 96.75 109 PRO A N 1
ATOM 870 C CA . PRO A 1 109 ? -1.283 6.035 11.369 1.00 96.75 109 PRO A CA 1
ATOM 871 C C . PRO A 1 109 ? -2.056 7.229 10.797 1.00 96.75 109 PRO A C 1
ATOM 873 O O . PRO A 1 109 ? -2.336 8.193 11.501 1.00 96.75 109 PRO A O 1
ATOM 876 N N . ALA A 1 110 ? -2.441 7.158 9.520 1.00 97.31 110 ALA A N 1
ATOM 877 C CA . ALA A 1 110 ? -3.157 8.224 8.827 1.00 97.31 110 ALA A CA 1
ATOM 878 C C . ALA A 1 110 ? -4.658 8.253 9.158 1.00 97.31 110 ALA A C 1
ATOM 880 O O . ALA A 1 110 ? -5.298 9.294 9.021 1.00 97.31 110 ALA A O 1
ATOM 881 N N . VAL A 1 111 ? -5.233 7.127 9.598 1.00 97.81 111 VAL A N 1
ATOM 882 C CA . VAL A 1 111 ? -6.671 7.001 9.882 1.00 97.81 111 VAL A CA 1
ATOM 883 C C . VAL A 1 111 ? -7.182 8.020 10.915 1.00 97.81 111 VAL A C 1
ATOM 885 O O . VAL A 1 111 ? -8.173 8.693 10.617 1.00 97.81 111 VAL A O 1
ATOM 888 N N . PRO A 1 112 ? -6.573 8.173 12.111 1.00 96.00 112 PRO A N 1
ATOM 889 C CA . PRO A 1 112 ? -7.034 9.167 13.080 1.00 96.00 112 PRO A CA 1
ATOM 890 C C . PRO A 1 112 ? -6.756 10.613 12.642 1.00 96.00 112 PRO A C 1
ATOM 892 O O . PRO A 1 112 ? -7.551 11.495 12.960 1.00 96.00 112 PRO A O 1
ATOM 895 N N . GLU A 1 113 ? -5.670 10.858 11.902 1.00 95.31 113 GLU A N 1
ATOM 896 C CA . GLU A 1 113 ? -5.271 12.203 11.458 1.00 95.31 113 GLU A CA 1
ATOM 897 C C . GLU A 1 113 ? -6.155 12.744 10.323 1.00 95.31 113 GLU A C 1
ATOM 899 O O . GLU A 1 113 ? -6.387 13.946 10.226 1.00 95.31 113 GLU A O 1
ATOM 904 N N . GLN A 1 114 ? -6.679 11.861 9.468 1.00 95.88 114 GLN A N 1
ATOM 905 C CA . GLN A 1 114 ? -7.422 12.217 8.254 1.00 95.88 114 GLN A CA 1
ATOM 906 C C . GLN A 1 114 ? -8.823 11.593 8.260 1.00 95.88 114 GLN A C 1
ATOM 908 O O . GLN A 1 114 ? -9.221 10.881 7.336 1.00 95.88 114 GLN A O 1
ATOM 913 N N . ARG A 1 115 ? -9.598 11.872 9.316 1.00 95.94 115 ARG A N 1
ATOM 914 C CA . ARG A 1 115 ? -10.883 11.210 9.612 1.00 95.94 115 ARG A CA 1
ATOM 915 C C . ARG A 1 115 ? -11.858 11.172 8.426 1.00 95.94 115 ARG A C 1
ATOM 917 O O . ARG A 1 115 ? -12.402 10.116 8.113 1.00 95.94 115 ARG A O 1
ATOM 924 N N . THR A 1 116 ? -12.070 12.305 7.753 1.00 96.19 116 THR A N 1
ATOM 925 C CA . THR A 1 116 ? -12.996 12.407 6.610 1.00 96.19 116 THR A CA 1
ATOM 926 C C . THR A 1 116 ? -12.549 11.533 5.440 1.00 96.19 116 THR A C 1
ATOM 928 O O . THR A 1 116 ? -13.355 10.798 4.873 1.00 96.19 116 THR A O 1
ATOM 931 N N . GLN A 1 117 ? -11.257 11.558 5.110 1.00 97.38 117 GLN A N 1
ATOM 932 C CA . GLN A 1 117 ? -10.710 10.746 4.027 1.00 97.38 117 GLN A CA 1
ATOM 933 C C . GLN A 1 117 ? -10.695 9.258 4.394 1.00 97.38 117 GLN A C 1
ATOM 935 O O . GLN A 1 117 ? -10.967 8.419 3.543 1.00 97.38 117 GLN A O 1
ATOM 940 N N . ALA A 1 118 ? -10.452 8.914 5.660 1.00 97.88 118 ALA A N 1
ATOM 941 C CA . ALA A 1 118 ? -10.534 7.539 6.139 1.00 97.88 118 ALA A CA 1
ATOM 942 C C . ALA A 1 118 ? -11.965 6.973 6.053 1.00 97.88 118 ALA A C 1
ATOM 944 O O . ALA A 1 118 ? -12.140 5.819 5.671 1.00 97.88 118 ALA A O 1
ATOM 945 N N . LEU A 1 119 ? -12.994 7.782 6.336 1.00 97.44 119 LEU A N 1
ATOM 946 C CA . LEU A 1 119 ? -14.397 7.392 6.134 1.00 97.44 119 LEU A CA 1
ATOM 947 C C . LEU A 1 119 ? -14.715 7.137 4.654 1.00 97.44 119 LEU A C 1
ATOM 949 O O . LEU A 1 119 ? -15.352 6.137 4.326 1.00 97.44 119 LEU A O 1
ATOM 953 N N . GLN A 1 120 ? -14.239 8.007 3.758 1.00 97.06 120 GLN A N 1
ATOM 954 C CA . GLN A 1 120 ? -14.366 7.807 2.309 1.00 97.06 120 GLN A CA 1
ATOM 955 C C . GLN A 1 120 ? -13.615 6.554 1.839 1.00 97.06 120 GLN A C 1
ATOM 957 O O . GLN A 1 120 ? -14.117 5.792 1.019 1.00 97.06 120 GLN A O 1
ATOM 962 N N . LEU A 1 121 ? -12.428 6.303 2.391 1.00 97.69 121 LEU A N 1
ATOM 963 C CA . LEU A 1 121 ? -11.652 5.107 2.090 1.00 97.69 121 LEU A CA 1
ATOM 964 C C . LEU A 1 121 ? -12.406 3.842 2.523 1.00 97.69 121 LEU A C 1
ATOM 966 O O . LEU A 1 121 ? -12.486 2.885 1.758 1.00 97.69 121 LEU A O 1
ATOM 970 N N . ALA A 1 122 ? -13.006 3.846 3.717 1.00 97.88 122 ALA A N 1
ATOM 971 C CA . ALA A 1 122 ? -13.791 2.723 4.225 1.00 97.88 122 ALA A CA 1
ATOM 972 C C . ALA A 1 122 ? -15.029 2.424 3.364 1.00 97.88 122 ALA A C 1
ATOM 974 O O . ALA A 1 122 ? -15.359 1.252 3.178 1.00 97.88 122 ALA A O 1
ATOM 975 N N . SER A 1 123 ? -15.697 3.446 2.815 1.00 96.94 123 SER A N 1
ATOM 976 C CA . SER A 1 123 ? -16.875 3.248 1.955 1.00 96.94 123 SER A CA 1
ATOM 977 C C . SER A 1 123 ? -16.529 2.654 0.586 1.00 96.94 123 SER A C 1
ATOM 979 O O . SER A 1 123 ? -17.347 1.946 0.002 1.00 96.94 123 SER A O 1
ATOM 981 N N . GLN A 1 124 ? -15.312 2.891 0.095 1.00 96.44 124 GLN A N 1
ATOM 982 C CA . GLN A 1 124 ? -14.807 2.367 -1.181 1.00 96.44 124 GLN A CA 1
ATOM 983 C C . GLN A 1 124 ? -14.018 1.055 -1.026 1.00 96.44 124 GLN A C 1
ATOM 985 O O . GLN A 1 124 ? -13.707 0.392 -2.018 1.00 96.44 124 GLN A O 1
ATOM 990 N N . CYS A 1 125 ? -13.686 0.674 0.210 1.00 98.38 125 CYS A N 1
ATOM 991 C CA . CYS A 1 125 ? -12.870 -0.491 0.517 1.00 98.38 125 CYS A CA 1
ATOM 992 C C . CYS A 1 125 ? -13.617 -1.799 0.214 1.00 98.38 125 CYS A C 1
ATOM 994 O O . CYS A 1 125 ? -14.648 -2.111 0.818 1.00 98.38 125 CYS A O 1
ATOM 996 N N . LYS A 1 126 ? -13.048 -2.598 -0.691 1.00 98.44 126 LYS A N 1
ATOM 997 C CA . LYS A 1 126 ? -13.523 -3.936 -1.064 1.00 98.44 126 LYS A CA 1
ATOM 998 C C . LYS A 1 126 ? -12.810 -5.066 -0.318 1.00 98.44 126 LYS A C 1
ATOM 1000 O O . LYS A 1 126 ? -13.132 -6.224 -0.552 1.00 98.44 126 LYS A O 1
ATOM 1005 N N . ILE A 1 127 ? -11.880 -4.741 0.582 1.00 98.69 127 ILE A N 1
ATOM 1006 C CA . ILE A 1 127 ? -11.147 -5.698 1.420 1.00 98.69 127 ILE A CA 1
ATOM 1007 C C . ILE A 1 127 ? -11.775 -5.687 2.826 1.00 98.69 127 ILE A C 1
ATOM 1009 O O . ILE A 1 127 ? -11.530 -4.746 3.588 1.00 98.69 127 ILE A O 1
ATOM 1013 N N . PRO A 1 128 ? -12.590 -6.696 3.205 1.00 98.44 128 PRO A N 1
ATOM 1014 C CA . PRO A 1 128 ? -13.385 -6.649 4.435 1.00 98.44 128 PRO A CA 1
ATOM 1015 C C . PRO A 1 128 ? -12.562 -6.401 5.703 1.00 98.44 128 PRO A C 1
ATOM 1017 O O . PRO A 1 128 ? -12.954 -5.565 6.515 1.00 98.44 128 PRO A O 1
ATOM 1020 N N . LEU A 1 129 ? -11.401 -7.055 5.824 1.00 98.56 129 LEU A N 1
ATOM 1021 C CA . LEU A 1 129 ? -10.491 -6.907 6.964 1.00 98.56 129 LEU A CA 1
ATOM 1022 C C . LEU A 1 129 ? -10.020 -5.455 7.138 1.00 98.56 129 LEU A C 1
ATOM 1024 O O . LEU A 1 129 ? -10.103 -4.887 8.225 1.00 98.56 129 LEU A O 1
ATOM 1028 N N . VAL A 1 130 ? -9.567 -4.829 6.048 1.00 98.62 130 VAL A N 1
ATOM 1029 C CA . VAL A 1 130 ? -9.069 -3.446 6.063 1.00 98.62 130 VAL A CA 1
ATOM 1030 C C . VAL A 1 130 ? -10.201 -2.481 6.405 1.00 98.62 130 VAL A C 1
ATOM 1032 O O . VAL A 1 130 ? -10.021 -1.592 7.237 1.00 98.62 130 VAL A O 1
ATOM 1035 N N . ARG A 1 131 ? -11.391 -2.677 5.823 1.00 98.69 131 ARG A N 1
ATOM 1036 C CA . ARG A 1 131 ? -12.577 -1.863 6.124 1.00 98.69 131 ARG A CA 1
ATOM 1037 C C . ARG A 1 131 ? -12.952 -1.927 7.605 1.00 98.69 131 ARG A C 1
ATOM 1039 O O . ARG A 1 131 ? -13.228 -0.890 8.208 1.00 98.69 131 ARG A O 1
ATOM 1046 N N . GLU A 1 132 ? -12.948 -3.124 8.189 1.00 98.44 132 GLU A N 1
ATOM 1047 C CA . GLU A 1 132 ? -13.230 -3.324 9.611 1.00 98.44 132 GLU A CA 1
ATOM 1048 C C . GLU A 1 132 ? -12.195 -2.618 10.495 1.00 98.44 132 GLU A C 1
ATOM 1050 O O . GLU A 1 132 ? -12.559 -1.922 11.445 1.00 98.44 132 GLU A O 1
ATOM 1055 N N . PHE A 1 133 ? -10.909 -2.742 10.166 1.00 98.62 133 PHE A N 1
ATOM 1056 C CA . PHE A 1 133 ? -9.837 -2.103 10.924 1.00 98.62 133 PHE A CA 1
ATOM 1057 C C . PHE A 1 133 ? -9.904 -0.575 10.859 1.00 98.62 133 PHE A C 1
ATOM 1059 O O . PHE A 1 133 ? -9.766 0.075 11.898 1.00 98.62 133 PHE A O 1
ATOM 1066 N N . ILE A 1 134 ? -10.216 0.007 9.693 1.00 98.38 134 ILE A N 1
ATOM 1067 C CA . ILE A 1 134 ? -10.459 1.452 9.567 1.00 98.38 134 ILE A CA 1
ATOM 1068 C C . ILE A 1 134 ? -11.621 1.874 10.476 1.00 98.38 134 ILE A C 1
ATOM 1070 O O . ILE A 1 134 ? -11.466 2.798 11.277 1.00 98.38 134 ILE A O 1
ATOM 1074 N N . ALA A 1 135 ? -12.767 1.187 10.403 1.00 97.62 135 ALA A N 1
ATOM 1075 C CA . ALA A 1 135 ? -13.942 1.516 11.212 1.00 97.62 135 ALA A CA 1
ATOM 1076 C C . ALA A 1 135 ? -13.640 1.443 12.718 1.00 97.62 135 ALA A C 1
ATOM 1078 O O . ALA A 1 135 ? -13.928 2.382 13.465 1.00 97.62 135 ALA A O 1
ATOM 1079 N N . ARG A 1 136 ? -12.981 0.364 13.158 1.00 97.62 136 ARG A N 1
ATOM 1080 C CA . ARG A 1 136 ? -12.577 0.165 14.555 1.00 97.62 136 ARG A CA 1
ATOM 1081 C C . ARG A 1 136 ? -11.609 1.251 15.025 1.00 97.62 136 ARG A C 1
ATOM 1083 O O . ARG A 1 136 ? -11.751 1.775 16.128 1.00 97.62 136 ARG A O 1
ATOM 1090 N N . ARG A 1 137 ? -10.641 1.630 14.189 1.00 97.00 137 ARG A N 1
ATOM 1091 C CA . ARG A 1 137 ? -9.660 2.668 14.521 1.00 97.00 137 ARG A CA 1
ATOM 1092 C C . ARG A 1 137 ? -10.292 4.049 14.631 1.00 97.00 137 ARG A C 1
ATOM 1094 O O . ARG A 1 137 ? -9.955 4.780 15.557 1.00 97.00 137 ARG A O 1
ATOM 1101 N N . LEU A 1 138 ? -11.237 4.378 13.753 1.00 96.38 138 LEU A N 1
ATOM 1102 C CA . LEU A 1 138 ? -12.000 5.627 13.811 1.00 96.38 138 LEU A CA 1
ATOM 1103 C C . LEU A 1 138 ? -12.906 5.713 15.045 1.00 96.38 138 LEU A C 1
ATOM 1105 O O . LEU A 1 138 ? -13.050 6.800 15.610 1.00 96.38 138 LEU A O 1
ATOM 1109 N N . ALA A 1 139 ? -13.506 4.595 15.462 1.00 94.81 139 ALA A N 1
ATOM 1110 C CA . ALA A 1 139 ? -14.325 4.520 16.671 1.00 94.81 139 ALA A CA 1
ATOM 1111 C C . ALA A 1 139 ? -13.487 4.700 17.950 1.00 94.81 139 ALA A C 1
ATOM 1113 O O . ALA A 1 139 ? -13.910 5.391 18.872 1.00 94.81 139 ALA A O 1
ATOM 1114 N N . ASN A 1 140 ? -12.278 4.130 17.978 1.00 92.62 140 ASN A N 1
ATOM 1115 C CA . ASN A 1 140 ? -11.371 4.216 19.127 1.00 92.62 140 ASN A CA 1
ATOM 1116 C C . ASN A 1 140 ? -10.551 5.515 19.170 1.00 92.62 140 ASN A C 1
ATOM 1118 O O . ASN A 1 140 ? -10.013 5.876 20.217 1.00 92.62 140 ASN A O 1
ATOM 1122 N N . ALA A 1 141 ? -10.422 6.222 18.046 1.00 85.56 141 ALA A N 1
ATOM 1123 C CA . ALA A 1 141 ? -9.821 7.545 18.018 1.00 85.56 141 ALA A CA 1
ATOM 1124 C C . ALA A 1 141 ? -10.763 8.529 18.725 1.00 85.56 141 ALA A C 1
ATOM 1126 O O . ALA A 1 141 ? -11.825 8.859 18.191 1.00 85.56 141 ALA A O 1
ATOM 1127 N N . ARG A 1 142 ? -10.377 8.988 19.928 1.00 71.19 142 ARG A N 1
ATOM 1128 C CA . ARG A 1 142 ? -11.074 10.079 20.628 1.00 71.19 142 ARG A CA 1
ATOM 1129 C C . ARG A 1 142 ? -11.285 11.232 19.648 1.00 71.19 142 ARG A C 1
ATOM 1131 O O . ARG A 1 142 ? -10.350 11.623 18.950 1.00 71.19 142 ARG A O 1
ATOM 1138 N N . ALA A 1 143 ? -12.505 11.767 19.604 1.00 59.06 143 ALA A N 1
ATOM 1139 C CA . ALA A 1 143 ? -12.741 13.031 18.922 1.00 59.06 143 ALA A CA 1
ATOM 1140 C C . ALA A 1 143 ? -11.767 14.070 19.506 1.00 59.06 143 ALA A C 1
ATOM 1142 O O . ALA A 1 143 ? -11.579 14.065 20.729 1.00 59.06 143 ALA A O 1
ATOM 1143 N N . PRO A 1 144 ? -11.113 14.910 18.680 1.00 55.66 144 PRO A N 1
ATOM 1144 C CA . PRO A 1 144 ? -10.285 15.980 19.209 1.00 55.66 144 PRO A CA 1
ATOM 1145 C C . PRO A 1 144 ? -11.153 16.787 20.170 1.00 55.66 144 PRO A C 1
ATOM 1147 O O . PRO A 1 144 ? -12.242 17.229 19.798 1.00 55.66 144 PRO A O 1
ATOM 1150 N N . SER A 1 145 ? -10.707 16.888 21.423 1.00 47.69 145 SER A N 1
ATOM 1151 C CA . SER A 1 145 ? -11.359 17.718 22.425 1.00 47.69 145 SER A CA 1
ATOM 1152 C C . SER A 1 145 ? -11.556 19.092 21.801 1.00 47.69 145 SER A C 1
ATOM 1154 O O . SER A 1 145 ? -10.582 19.730 21.401 1.00 47.69 145 SER A O 1
ATOM 1156 N N . GLN A 1 146 ? -12.807 19.522 21.665 1.00 45.00 146 GLN A N 1
ATOM 1157 C CA . GLN A 1 146 ? -13.093 20.917 21.387 1.00 45.00 146 GLN A CA 1
ATOM 1158 C C . GLN A 1 146 ? -12.544 21.685 22.587 1.00 45.00 146 GLN A C 1
ATOM 1160 O O . GLN A 1 146 ? -13.142 21.675 23.661 1.00 45.00 146 GLN A O 1
ATOM 1165 N N . THR A 1 147 ? -11.356 22.265 22.440 1.00 41.59 147 THR A N 1
ATOM 1166 C CA . THR A 1 147 ? -10.872 23.285 23.360 1.00 41.59 147 THR A CA 1
ATOM 1167 C C . THR A 1 147 ? -11.818 24.461 23.179 1.00 41.59 147 THR A C 1
ATOM 1169 O O . THR A 1 147 ? -11.670 25.250 22.251 1.00 41.59 147 THR A O 1
ATOM 1172 N N . VAL A 1 148 ? -12.859 24.495 24.008 1.00 42.22 148 VAL A N 1
ATOM 1173 C CA . VAL A 1 148 ? -13.696 25.673 24.202 1.00 42.22 148 VAL A CA 1
ATOM 1174 C C . VAL A 1 148 ? -12.756 26.750 24.743 1.00 42.22 148 VAL A C 1
ATOM 1176 O O . VAL A 1 148 ? -12.230 26.604 25.847 1.00 42.22 148 VAL A O 1
ATOM 1179 N N . GLN A 1 149 ? -12.464 27.748 23.910 1.00 37.47 149 GLN A N 1
ATOM 1180 C CA . GLN A 1 149 ? -11.978 29.051 24.358 1.00 37.47 149 GLN A CA 1
ATOM 1181 C C . GLN A 1 149 ? -13.183 29.943 24.628 1.00 37.47 149 GLN A C 1
ATOM 1183 O O . GLN A 1 149 ? -14.150 29.857 23.836 1.00 37.47 149 GLN A O 1
#